Protein AF-A0A376MT84-F1 (afdb_monomer_lite)

Foldseek 3Di:
DAFLVVLVPDDEDDPVRHDDYDNDPDDADDQWDDDADDVCCVPPHDDDDIDGDPVHDNRRDDLVSVVVSVCNHQVPDPVHDDDDDDDDDPDDPVNVVVVVVVVVVVVVVPDDDDDDPPPPVVPPPPPD

Organism: Escherichia coli (NCBI:txid562)

Radius of gyration: 22.91 Å; chains: 1; bounding box: 58×46×51 Å

pLDDT: mean 70.27, std 17.76, range [35.38, 89.94]

Structure (mmCIF, N/CA/C/O backbone):
data_AF-A0A376MT84-F1
#
_entry.id   AF-A0A376MT84-F1
#
loop_
_atom_site.group_PDB
_atom_site.id
_atom_site.type_symbol
_atom_site.label_atom_id
_atom_site.label_alt_id
_atom_site.label_comp_id
_atom_site.label_asym_id
_atom_site.label_entity_id
_atom_site.label_seq_id
_atom_site.pdbx_PDB_ins_code
_atom_site.Cartn_x
_atom_site.Cartn_y
_atom_site.Cartn_z
_atom_site.occupancy
_atom_site.B_iso_or_equiv
_atom_site.auth_seq_id
_atom_site.auth_comp_id
_atom_site.auth_asym_id
_atom_site.auth_atom_id
_atom_site.pdbx_PDB_model_num
ATOM 1 N N . MET A 1 1 ? -6.551 -10.517 8.199 1.00 82.31 1 MET A N 1
ATOM 2 C CA . MET A 1 1 ? -7.171 -9.878 7.007 1.00 82.31 1 MET A CA 1
ATOM 3 C C . MET A 1 1 ? -6.137 -9.688 5.921 1.00 82.31 1 MET A C 1
ATOM 5 O O . MET A 1 1 ? -4.966 -9.574 6.269 1.00 82.31 1 MET A O 1
ATOM 9 N N . SER A 1 2 ? -6.561 -9.655 4.656 1.00 85.75 2 SER A N 1
ATOM 10 C CA . SER A 1 2 ? -5.650 -9.742 3.504 1.00 85.75 2 SER A CA 1
ATOM 11 C C . SER A 1 2 ? -5.870 -8.712 2.397 1.00 85.75 2 SER A C 1
ATOM 13 O O . SER A 1 2 ? -5.122 -8.714 1.425 1.00 85.75 2 SER A O 1
ATOM 15 N N . ASP A 1 3 ? -6.829 -7.798 2.535 1.00 87.31 3 ASP A N 1
ATOM 16 C CA . ASP A 1 3 ? -7.121 -6.789 1.514 1.00 87.31 3 ASP A CA 1
ATOM 17 C C . ASP A 1 3 ? -7.497 -5.424 2.120 1.00 87.31 3 ASP A C 1
ATOM 19 O O . ASP A 1 3 ? -7.793 -5.296 3.314 1.00 87.31 3 ASP A O 1
ATOM 23 N N . ALA A 1 4 ? -7.460 -4.389 1.281 1.00 88.00 4 ALA A N 1
ATOM 24 C CA . ALA A 1 4 ? -7.733 -3.009 1.661 1.00 88.00 4 ALA A CA 1
ATOM 25 C C . ALA A 1 4 ? -9.177 -2.774 2.142 1.00 88.00 4 ALA A C 1
ATOM 27 O O . ALA A 1 4 ? -9.389 -1.962 3.042 1.00 88.00 4 ALA A O 1
ATOM 28 N N . ALA A 1 5 ? -10.167 -3.477 1.584 1.00 89.06 5 ALA A N 1
ATOM 29 C CA . ALA A 1 5 ? -11.564 -3.315 1.983 1.00 89.06 5 ALA A CA 1
ATOM 30 C C . ALA A 1 5 ? -11.791 -3.877 3.393 1.00 89.06 5 ALA A C 1
ATOM 32 O O . ALA A 1 5 ? -12.356 -3.201 4.253 1.00 89.06 5 ALA A O 1
ATOM 33 N N . SER A 1 6 ? -11.249 -5.065 3.654 1.00 87.25 6 SER A N 1
ATOM 34 C CA . SER A 1 6 ? -11.237 -5.711 4.961 1.00 87.25 6 SER A CA 1
ATOM 35 C C . SER A 1 6 ? -10.527 -4.863 6.015 1.00 87.25 6 SER A C 1
ATOM 37 O O . SER A 1 6 ? -10.990 -4.816 7.148 1.00 87.25 6 SER A O 1
ATOM 39 N N . LEU A 1 7 ? -9.438 -4.167 5.660 1.00 88.50 7 LEU A N 1
ATOM 40 C CA . LEU A 1 7 ? -8.759 -3.225 6.560 1.00 88.50 7 LEU A CA 1
ATOM 41 C C . LEU A 1 7 ? -9.637 -2.007 6.886 1.00 88.50 7 LEU A C 1
ATOM 43 O O . LEU A 1 7 ? -9.717 -1.595 8.044 1.00 88.50 7 LEU A O 1
ATOM 47 N N . ASN A 1 8 ? -10.309 -1.439 5.885 1.00 88.00 8 ASN A N 1
ATOM 48 C CA . ASN A 1 8 ? -11.162 -0.267 6.077 1.00 88.00 8 ASN A CA 1
ATOM 49 C C . ASN A 1 8 ? -12.399 -0.573 6.931 1.00 88.00 8 ASN A C 1
ATOM 51 O O . ASN A 1 8 ? -12.822 0.285 7.705 1.00 88.00 8 ASN A O 1
ATOM 55 N N . ALA A 1 9 ? -12.936 -1.791 6.832 1.00 89.94 9 ALA A N 1
ATOM 56 C CA . ALA A 1 9 ? -14.095 -2.242 7.600 1.00 89.94 9 ALA A CA 1
ATOM 57 C C . ALA A 1 9 ? -13.822 -2.408 9.109 1.00 89.94 9 ALA A C 1
ATOM 59 O O . ALA A 1 9 ? -14.757 -2.552 9.896 1.00 89.94 9 ALA A O 1
ATOM 60 N N . VAL A 1 10 ? -12.557 -2.389 9.538 1.00 88.56 10 VAL A N 1
ATOM 61 C CA . VAL A 1 10 ? -12.189 -2.522 10.952 1.00 88.56 10 VAL A CA 1
ATOM 62 C C . VAL A 1 10 ? -12.554 -1.255 11.711 1.00 88.56 10 VAL A C 1
ATOM 64 O O . VAL A 1 10 ? -12.066 -0.170 11.408 1.00 88.56 10 VAL A O 1
ATOM 67 N N . THR A 1 11 ? -13.370 -1.389 12.747 1.00 86.38 11 THR A N 1
ATOM 68 C CA . THR A 1 11 ? -13.803 -0.261 13.585 1.00 86.38 11 THR A CA 1
ATOM 69 C C . THR A 1 11 ? -13.128 -0.240 14.955 1.00 86.38 11 THR A C 1
ATOM 71 O O . THR A 1 11 ? -13.063 0.812 15.597 1.00 86.38 11 THR A O 1
ATOM 74 N N . GLU A 1 12 ? -12.579 -1.371 15.396 1.00 84.31 12 GLU A N 1
ATOM 75 C CA . GLU A 1 12 ? -11.977 -1.546 16.714 1.00 84.31 12 GLU A CA 1
ATOM 76 C C . GLU A 1 12 ? -10.732 -2.436 16.618 1.00 84.31 12 GLU A C 1
ATOM 78 O O . GLU A 1 12 ? -10.768 -3.505 16.009 1.00 84.31 12 GLU A O 1
ATOM 83 N N . ALA A 1 13 ? -9.637 -2.000 17.242 1.00 85.00 13 ALA A N 1
ATOM 84 C CA . ALA A 1 13 ? -8.453 -2.816 17.477 1.00 85.00 13 ALA A CA 1
ATOM 85 C C . ALA A 1 13 ? -7.875 -2.456 18.848 1.00 85.00 13 ALA A C 1
ATOM 87 O O . ALA A 1 13 ? -7.518 -1.305 19.095 1.00 85.00 13 ALA A O 1
ATOM 88 N N . ASN A 1 14 ? -7.809 -3.431 19.750 1.00 83.75 14 ASN A N 1
ATOM 89 C CA . ASN A 1 14 ? -7.321 -3.254 21.118 1.00 83.75 14 ASN A CA 1
ATOM 90 C C . ASN A 1 14 ? -6.652 -4.539 21.625 1.00 83.75 14 ASN A C 1
ATOM 92 O O . ASN A 1 14 ? -6.476 -5.498 20.877 1.00 83.75 14 ASN A O 1
ATOM 96 N N . GLN A 1 15 ? -6.254 -4.557 22.897 1.00 82.19 15 GLN A N 1
ATOM 97 C CA . GLN A 1 15 ? -5.567 -5.702 23.501 1.00 82.19 15 GLN A CA 1
ATOM 98 C C . GLN A 1 15 ? -6.402 -6.994 23.439 1.00 82.19 15 GLN A C 1
ATOM 100 O O . GLN A 1 15 ? -5.844 -8.085 23.367 1.00 82.19 15 GLN A O 1
ATOM 105 N N . GLN A 1 16 ? -7.731 -6.867 23.476 1.00 84.12 16 GLN A N 1
ATOM 106 C CA . GLN A 1 16 ? -8.685 -7.973 23.434 1.00 84.12 16 GLN A CA 1
ATOM 107 C C . GLN A 1 16 ? -8.964 -8.428 21.994 1.00 84.12 16 GLN A C 1
ATOM 109 O O . GLN A 1 16 ? -9.206 -9.609 21.757 1.00 84.12 16 GLN A O 1
ATOM 114 N N . LYS A 1 17 ? -8.902 -7.503 21.031 1.00 84.25 17 LYS A N 1
ATOM 115 C CA . LYS A 1 17 ? -9.056 -7.748 19.593 1.00 84.25 17 LYS A CA 1
ATOM 116 C C . LYS A 1 17 ? -7.832 -7.223 18.836 1.00 84.25 17 LYS A C 1
ATOM 118 O O . LYS A 1 17 ? -7.900 -6.147 18.228 1.00 84.25 17 LYS A O 1
ATOM 123 N N . PRO A 1 18 ? -6.698 -7.945 18.883 1.00 85.56 18 PRO A N 1
ATOM 124 C CA . PRO A 1 18 ? -5.500 -7.537 18.171 1.00 85.56 18 PRO A CA 1
ATOM 125 C C . PRO A 1 18 ? -5.726 -7.614 16.660 1.00 85.56 18 PRO A C 1
ATOM 127 O O . PRO A 1 18 ? -6.299 -8.572 16.138 1.00 85.56 18 PRO A O 1
ATOM 130 N N . LEU A 1 19 ? -5.241 -6.600 15.950 1.00 86.94 19 LEU A N 1
ATOM 131 C CA . LEU A 1 19 ? -5.356 -6.508 14.503 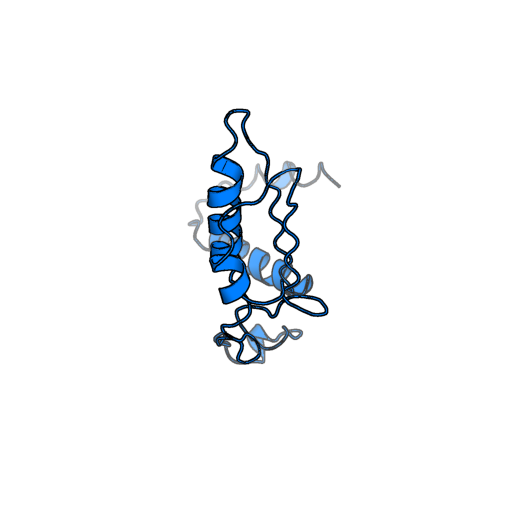1.00 86.94 19 LEU A CA 1
ATOM 132 C C . LEU A 1 19 ? -4.087 -7.025 13.820 1.00 86.94 19 LEU A C 1
ATOM 134 O O . LEU A 1 19 ? -3.007 -6.473 14.027 1.00 86.94 19 LEU A O 1
ATOM 138 N N . LEU A 1 20 ? -4.227 -8.032 12.953 1.00 88.12 20 LEU A N 1
ATOM 139 C CA . LEU A 1 20 ? -3.148 -8.520 12.090 1.00 88.12 20 LEU A CA 1
ATOM 140 C C . LEU A 1 20 ? -3.569 -8.485 10.611 1.00 88.12 20 LEU A C 1
ATOM 142 O O . LEU A 1 20 ? -4.449 -9.234 10.164 1.00 88.12 20 LEU A O 1
ATOM 146 N N . GLY A 1 21 ? -2.928 -7.595 9.851 1.00 87.19 21 GLY A N 1
ATOM 147 C CA . GLY A 1 21 ? -3.077 -7.465 8.400 1.00 87.19 21 GLY A CA 1
ATOM 148 C C . GLY A 1 21 ? -1.904 -8.103 7.657 1.00 87.19 21 GLY A C 1
ATOM 149 O O . GLY A 1 21 ? -0.759 -7.708 7.866 1.00 87.19 21 GLY A O 1
ATOM 1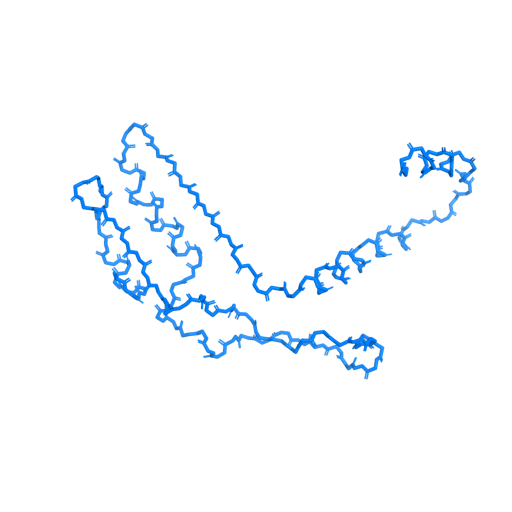50 N N . LEU A 1 22 ? -2.192 -9.069 6.784 1.00 88.25 22 LEU A N 1
ATOM 151 C CA . LEU A 1 22 ? -1.234 -9.757 5.916 1.00 88.25 22 LEU A CA 1
ATOM 152 C C . LEU A 1 22 ? -1.684 -9.573 4.462 1.00 8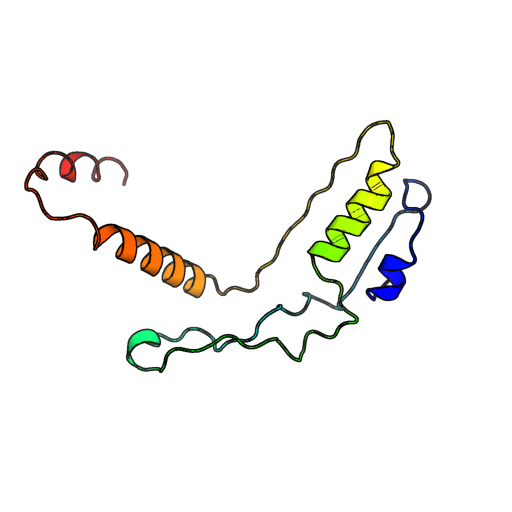8.25 22 LEU A C 1
ATOM 154 O O . LEU A 1 22 ? -2.478 -10.352 3.951 1.00 88.25 22 LEU A O 1
ATOM 158 N N . PHE A 1 23 ? -1.218 -8.503 3.814 1.00 86.69 23 PHE A N 1
ATOM 159 C CA . PHE A 1 23 ? -1.707 -8.065 2.494 1.00 86.69 23 PHE A CA 1
ATOM 160 C C . PHE A 1 23 ? -0.959 -8.666 1.294 1.00 86.69 23 PHE A C 1
ATOM 162 O O . PHE A 1 23 ? -1.222 -8.297 0.154 1.00 86.69 23 PHE A O 1
ATOM 169 N N . ALA A 1 24 ? 0.022 -9.530 1.540 1.00 85.50 24 ALA A N 1
ATOM 170 C CA . ALA A 1 24 ? 0.772 -10.243 0.515 1.00 85.50 24 ALA A CA 1
ATOM 171 C C . ALA A 1 24 ? 1.362 -11.520 1.124 1.00 85.50 24 ALA A C 1
ATOM 173 O O . ALA A 1 24 ? 1.704 -11.529 2.307 1.00 85.50 24 ALA A O 1
ATOM 174 N N . ASP A 1 25 ? 1.556 -12.551 0.301 1.00 84.25 25 ASP A N 1
ATOM 175 C CA . ASP A 1 25 ? 2.217 -13.798 0.721 1.00 84.25 25 ASP A CA 1
ATOM 176 C C . ASP A 1 25 ? 3.693 -13.580 1.103 1.00 84.25 25 ASP A C 1
ATOM 178 O O . ASP A 1 25 ? 4.288 -14.361 1.842 1.00 84.25 25 ASP A O 1
ATOM 182 N N . GLY A 1 26 ? 4.294 -12.492 0.611 1.00 85.56 26 GLY A N 1
ATOM 183 C CA . GLY A 1 26 ? 5.652 -12.073 0.937 1.00 85.56 26 GLY A CA 1
ATOM 184 C C . GLY A 1 26 ? 5.776 -10.553 1.000 1.00 85.56 26 GLY A C 1
ATOM 185 O O . GLY A 1 26 ? 5.035 -9.870 1.706 1.00 85.56 26 GLY A O 1
ATOM 186 N N . ASN A 1 27 ? 6.726 -9.993 0.249 1.00 81.88 27 ASN A N 1
ATOM 187 C CA 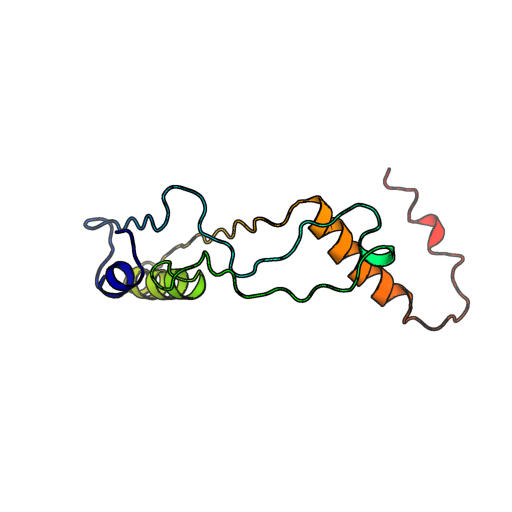. ASN A 1 27 ? 6.866 -8.541 0.161 1.00 81.88 27 ASN A CA 1
ATOM 188 C C . ASN A 1 27 ? 5.724 -7.936 -0.660 1.00 81.88 27 ASN A C 1
ATOM 190 O O . ASN A 1 27 ? 5.424 -8.403 -1.758 1.00 81.88 27 ASN A O 1
ATOM 194 N N . MET A 1 28 ? 5.143 -6.842 -0.166 1.00 82.75 28 MET A N 1
ATOM 195 C CA . MET A 1 28 ? 4.148 -6.094 -0.932 1.00 82.75 28 MET A CA 1
ATOM 196 C C . MET A 1 28 ? 4.743 -5.556 -2.246 1.00 82.75 28 MET A C 1
ATOM 198 O O . MET A 1 28 ? 5.896 -5.105 -2.262 1.00 82.75 28 MET A O 1
ATOM 202 N N . PRO A 1 29 ? 3.955 -5.524 -3.336 1.00 84.38 29 PRO A N 1
ATOM 203 C CA . PRO A 1 29 ? 4.411 -5.014 -4.620 1.00 84.38 29 PRO A CA 1
ATOM 204 C C . PRO A 1 29 ? 4.765 -3.523 -4.538 1.00 84.38 29 PRO A C 1
ATOM 206 O O . PRO A 1 29 ? 4.041 -2.703 -3.954 1.00 84.38 29 PRO A O 1
ATOM 209 N N . VAL A 1 30 ? 5.894 -3.168 -5.159 1.00 86.25 30 VAL A N 1
ATOM 210 C CA . VAL A 1 30 ? 6.375 -1.783 -5.252 1.00 86.25 30 VAL A CA 1
ATOM 211 C C . VAL A 1 30 ? 5.393 -0.912 -6.032 1.00 86.25 30 VAL A C 1
ATOM 213 O O . VAL A 1 30 ? 4.684 -1.399 -6.910 1.00 86.25 30 VAL A O 1
ATOM 216 N N . ARG A 1 31 ? 5.363 0.391 -5.727 1.00 83.44 31 ARG A N 1
ATOM 217 C CA . ARG A 1 31 ? 4.449 1.343 -6.385 1.00 83.44 31 ARG A CA 1
ATOM 218 C C . ARG A 1 31 ? 4.773 1.547 -7.863 1.00 83.44 31 ARG A C 1
ATOM 220 O O . ARG A 1 31 ? 3.857 1.652 -8.671 1.00 83.44 31 ARG A O 1
ATOM 227 N N . TRP A 1 32 ? 6.058 1.615 -8.202 1.00 83.50 32 TRP A N 1
ATOM 228 C CA . TRP A 1 32 ? 6.523 1.903 -9.556 1.00 83.50 32 TRP A CA 1
ATOM 229 C C . TRP A 1 32 ? 7.452 0.810 -10.059 1.00 83.50 32 TRP A C 1
ATOM 231 O O . TRP A 1 32 ? 8.282 0.298 -9.306 1.00 83.50 32 TRP A O 1
ATOM 241 N N . GLN A 1 33 ? 7.311 0.489 -11.340 1.00 80.44 33 GLN A N 1
ATOM 242 C CA . GLN A 1 33 ? 8.175 -0.426 -12.057 1.00 80.44 33 GLN A CA 1
ATOM 243 C C . GLN A 1 33 ? 9.155 0.373 -12.920 1.00 80.44 33 GLN A C 1
ATOM 245 O O . GLN A 1 33 ? 8.815 1.387 -13.532 1.00 80.44 33 GLN A O 1
ATOM 250 N N . GLY A 1 34 ? 10.403 -0.081 -12.942 1.00 77.19 34 GLY A N 1
ATOM 251 C CA . GLY A 1 34 ? 11.454 0.493 -13.766 1.00 77.19 34 GLY A CA 1
ATOM 252 C C . GLY A 1 34 ? 12.566 -0.527 -13.991 1.00 77.19 34 GLY A C 1
ATOM 253 O O . GLY A 1 34 ? 12.739 -1.440 -13.176 1.00 77.19 34 GLY A O 1
ATOM 254 N N . PRO A 1 35 ? 13.315 -0.409 -15.095 1.00 77.50 35 PRO A N 1
ATOM 255 C CA . PRO A 1 35 ? 14.401 -1.319 -15.392 1.00 77.50 35 PRO A CA 1
ATOM 256 C C . PRO A 1 35 ? 15.488 -1.197 -14.328 1.00 77.50 35 PRO A C 1
ATOM 258 O O . PRO A 1 35 ? 15.806 -0.114 -13.829 1.00 77.50 35 PRO A O 1
ATOM 261 N N . LYS A 1 36 ? 16.083 -2.340 -13.990 1.00 77.81 36 LYS A N 1
ATOM 262 C CA . LYS A 1 36 ? 17.219 -2.385 -13.076 1.00 77.81 36 LYS A CA 1
ATOM 263 C C . LYS A 1 36 ? 18.370 -1.564 -13.662 1.00 77.81 36 LYS A C 1
ATOM 265 O O . LYS A 1 36 ? 18.680 -1.674 -14.848 1.00 77.81 36 LYS A O 1
ATOM 270 N N . ALA A 1 37 ? 19.018 -0.771 -12.813 1.00 75.69 37 ALA A N 1
ATOM 271 C CA . ALA A 1 37 ? 20.196 -0.012 -13.209 1.00 75.69 37 ALA A CA 1
ATOM 272 C C . ALA A 1 37 ? 21.290 -0.962 -13.728 1.00 75.69 37 ALA A C 1
ATOM 274 O O . ALA A 1 37 ? 21.622 -1.951 -13.069 1.00 75.69 37 ALA A O 1
ATOM 275 N N . THR A 1 38 ? 21.846 -0.655 -14.900 1.00 77.19 38 THR A N 1
ATOM 276 C CA . THR A 1 38 ? 22.995 -1.363 -15.480 1.00 77.19 38 THR A CA 1
ATOM 277 C C . THR A 1 38 ? 24.246 -0.495 -15.413 1.00 77.19 38 THR A C 1
ATOM 279 O O . THR A 1 38 ? 24.147 0.733 -15.346 1.00 77.19 38 THR A O 1
ATOM 282 N N . TYR A 1 39 ? 25.424 -1.126 -15.428 1.00 72.75 39 TYR A N 1
ATOM 283 C CA . TYR A 1 39 ? 26.694 -0.409 -15.555 1.00 72.75 39 TYR A CA 1
ATOM 284 C C . TYR A 1 39 ? 26.654 0.489 -16.803 1.00 72.75 39 TYR A C 1
ATOM 286 O O . TYR A 1 39 ? 26.112 0.072 -17.823 1.00 72.75 39 TYR A O 1
ATOM 294 N N . HIS A 1 40 ? 27.092 1.745 -16.662 1.00 74.81 40 HIS A N 1
ATOM 295 C CA . HIS A 1 40 ? 26.993 2.809 -17.679 1.00 74.81 40 HIS A CA 1
ATOM 296 C C . HIS A 1 40 ? 25.597 3.063 -18.284 1.00 74.81 40 HIS A C 1
ATOM 298 O O . HIS A 1 40 ? 25.459 3.797 -19.257 1.00 74.81 40 HIS A O 1
ATOM 304 N N . GLY A 1 41 ? 24.518 2.580 -17.657 1.00 72.81 41 GLY A N 1
ATOM 305 C CA . GLY A 1 41 ? 23.160 2.735 -18.187 1.00 72.81 41 GLY A CA 1
ATOM 306 C C . GLY A 1 41 ? 22.668 4.183 -18.313 1.00 72.81 41 GLY A C 1
ATOM 307 O O . GLY A 1 41 ? 21.645 4.410 -18.932 1.00 72.81 41 GLY A O 1
ATOM 308 N N . ASN A 1 42 ? 23.355 5.177 -17.746 1.00 71.00 42 ASN A N 1
ATOM 309 C CA . ASN A 1 42 ? 23.017 6.586 -17.968 1.00 71.00 42 ASN A CA 1
ATOM 310 C C . ASN A 1 42 ? 23.688 7.202 -19.208 1.00 71.00 42 ASN A C 1
ATOM 312 O O . ASN A 1 42 ? 23.375 8.344 -19.529 1.00 71.00 42 ASN A O 1
ATOM 316 N N . ILE A 1 43 ? 24.674 6.515 -19.788 1.00 71.94 43 ILE A N 1
ATOM 317 C CA . ILE A 1 43 ? 25.420 6.924 -20.985 1.00 71.94 43 ILE A CA 1
ATOM 318 C C . ILE A 1 43 ? 24.921 6.088 -22.163 1.00 71.94 43 ILE A C 1
ATOM 320 O O . ILE A 1 43 ? 24.569 6.632 -23.202 1.00 71.94 43 ILE A O 1
ATOM 324 N N . ASP A 1 44 ? 24.808 4.777 -21.946 1.00 72.00 44 ASP A N 1
ATOM 325 C CA . ASP A 1 44 ? 24.538 3.803 -23.005 1.00 72.00 44 ASP A CA 1
ATOM 326 C C . ASP A 1 44 ? 23.043 3.528 -23.213 1.00 72.00 44 ASP A C 1
ATOM 328 O O . ASP A 1 44 ? 22.662 2.849 -24.165 1.00 72.00 44 ASP A O 1
ATOM 332 N N . LYS A 1 45 ? 22.172 3.998 -22.308 1.00 72.56 45 LYS A N 1
ATOM 333 C CA . LYS A 1 45 ? 20.721 3.784 -22.401 1.00 72.56 45 LYS A CA 1
ATOM 334 C C . LYS A 1 45 ? 19.947 5.094 -22.281 1.00 72.56 45 LYS A C 1
ATOM 336 O O . LYS A 1 45 ? 20.388 6.013 -21.586 1.00 72.56 45 LYS A O 1
ATOM 341 N N . PRO A 1 46 ? 18.771 5.174 -22.926 1.00 78.25 46 PRO A N 1
ATOM 342 C CA . PRO A 1 46 ? 17.903 6.333 -22.810 1.00 78.25 46 PRO A CA 1
ATOM 343 C C . PRO A 1 46 ? 17.412 6.525 -21.372 1.00 78.25 46 PRO A C 1
ATOM 345 O O . PRO A 1 46 ? 17.328 5.581 -20.580 1.00 78.25 46 PRO A O 1
ATOM 348 N N . ALA A 1 47 ? 17.057 7.768 -21.045 1.00 75.44 47 ALA A N 1
ATOM 349 C CA . ALA A 1 47 ? 16.386 8.082 -19.793 1.00 75.44 47 ALA A CA 1
ATOM 350 C C . ALA A 1 47 ? 15.080 7.286 -19.693 1.00 75.44 47 ALA A C 1
ATOM 352 O O . ALA A 1 47 ? 14.312 7.214 -20.651 1.00 75.44 47 ALA A O 1
ATOM 353 N N . VAL A 1 48 ? 14.835 6.698 -18.524 1.00 77.38 48 VAL A N 1
ATOM 354 C CA . VAL A 1 48 ? 13.647 5.879 -18.300 1.00 77.38 48 VAL A CA 1
ATOM 355 C C . VAL A 1 48 ? 12.687 6.602 -17.375 1.00 77.38 48 VAL A C 1
ATOM 357 O O . VAL A 1 48 ? 13.075 7.066 -16.301 1.00 77.38 48 VAL A O 1
ATOM 360 N N . THR A 1 49 ? 11.428 6.654 -17.791 1.00 79.69 49 THR A N 1
ATOM 361 C CA . THR A 1 49 ? 10.312 7.118 -16.971 1.00 79.69 49 THR A CA 1
ATOM 362 C C . THR A 1 49 ? 9.723 5.924 -16.232 1.00 79.69 49 THR A C 1
ATOM 364 O O . THR A 1 49 ? 9.348 4.930 -16.851 1.00 79.69 49 THR A O 1
ATOM 367 N N . CYS A 1 50 ? 9.659 6.006 -14.904 1.00 82.00 50 CYS A N 1
ATOM 368 C CA . CYS A 1 50 ? 9.027 4.974 -14.089 1.00 82.00 50 CYS A CA 1
ATOM 369 C C . CYS A 1 50 ? 7.524 4.921 -14.385 1.00 82.00 50 CYS A C 1
ATOM 371 O O . CYS A 1 50 ? 6.865 5.961 -14.408 1.00 82.00 50 CYS A O 1
ATOM 373 N N . THR A 1 51 ? 6.978 3.720 -14.557 1.00 83.81 51 THR A N 1
ATOM 374 C CA . THR A 1 51 ? 5.540 3.508 -14.756 1.00 83.81 51 THR A CA 1
ATOM 375 C C . THR A 1 51 ? 4.896 2.945 -13.488 1.00 83.81 51 THR A C 1
ATOM 377 O O . THR A 1 51 ? 5.579 2.318 -12.668 1.00 83.81 51 THR A O 1
ATOM 380 N N . PRO A 1 52 ? 3.584 3.159 -13.277 1.00 84.94 52 PRO A N 1
ATOM 381 C CA . PRO A 1 52 ? 2.835 2.427 -12.261 1.00 84.94 52 PRO A CA 1
ATOM 382 C C . PRO A 1 52 ? 3.034 0.920 -12.430 1.00 84.94 52 PRO A C 1
ATOM 384 O O . PRO A 1 52 ? 3.025 0.415 -13.550 1.00 84.94 52 PRO A O 1
ATOM 387 N N . ASN A 1 53 ? 3.252 0.209 -11.324 1.00 84.75 53 ASN A N 1
ATOM 388 C CA . ASN A 1 53 ? 3.450 -1.234 -11.362 1.00 84.75 53 ASN A CA 1
ATOM 389 C C . ASN A 1 53 ? 2.099 -1.952 -11.557 1.00 84.75 53 ASN A C 1
ATOM 391 O O . ASN A 1 53 ? 1.300 -1.936 -10.620 1.00 84.75 53 ASN A O 1
ATOM 395 N N . PRO A 1 54 ? 1.847 -2.634 -12.691 1.00 83.94 54 PRO A N 1
ATOM 396 C CA . PRO A 1 54 ? 0.585 -3.341 -12.923 1.00 83.94 54 PRO A CA 1
ATOM 397 C C . PRO A 1 54 ? 0.392 -4.540 -11.984 1.00 83.94 54 PRO A C 1
ATOM 399 O O . PRO A 1 54 ? -0.728 -4.990 -11.781 1.00 83.94 54 PRO A O 1
ATOM 402 N N . GLN A 1 55 ? 1.469 -5.050 -11.373 1.00 81.62 55 GLN A N 1
ATOM 403 C CA . GLN A 1 55 ? 1.391 -6.124 -10.376 1.00 81.62 55 GLN A CA 1
ATOM 404 C C . GLN A 1 55 ? 0.872 -5.635 -9.016 1.00 81.62 55 GLN A C 1
ATOM 406 O O . GLN A 1 55 ? 0.591 -6.445 -8.134 1.00 81.62 55 GLN A O 1
ATOM 411 N N . ARG A 1 56 ? 0.778 -4.316 -8.810 1.00 83.88 56 ARG A N 1
ATOM 412 C CA . ARG A 1 56 ? 0.151 -3.738 -7.626 1.00 83.88 56 ARG A CA 1
ATOM 413 C C . ARG A 1 56 ? -1.328 -3.504 -7.928 1.00 83.88 56 ARG A C 1
ATOM 415 O O . ARG A 1 56 ? -1.673 -2.517 -8.564 1.00 83.88 56 ARG A O 1
ATOM 422 N N . ASN A 1 57 ? -2.175 -4.410 -7.453 1.00 81.88 57 ASN A N 1
ATOM 423 C CA . ASN A 1 57 ? -3.625 -4.258 -7.521 1.00 81.88 57 ASN A CA 1
ATOM 424 C C . ASN A 1 57 ? -4.148 -3.299 -6.431 1.00 81.88 57 ASN A C 1
ATOM 426 O O . ASN A 1 57 ? -3.469 -3.025 -5.436 1.00 81.88 57 ASN A O 1
ATOM 430 N N . ASP A 1 58 ? -5.380 -2.821 -6.609 1.00 82.88 58 ASP A N 1
ATOM 431 C CA . ASP A 1 58 ? -6.052 -1.933 -5.648 1.00 82.88 58 ASP A CA 1
ATOM 432 C C . ASP A 1 58 ? -6.442 -2.647 -4.344 1.00 82.88 58 ASP A C 1
ATOM 434 O O . ASP A 1 58 ? -6.712 -2.009 -3.327 1.00 82.88 58 ASP A O 1
ATOM 438 N N . SER A 1 59 ? -6.421 -3.982 -4.345 1.00 83.38 59 SER A N 1
ATOM 439 C CA . SER A 1 59 ? -6.651 -4.802 -3.155 1.00 83.38 59 SER A CA 1
ATOM 440 C C . SER A 1 59 ? -5.520 -4.683 -2.131 1.00 83.38 59 SER A C 1
ATOM 442 O O . SER A 1 59 ? -5.764 -4.899 -0.945 1.00 83.38 59 SER A O 1
ATOM 444 N N . VAL A 1 60 ? -4.298 -4.322 -2.547 1.00 85.25 60 VAL A N 1
ATOM 445 C CA . VAL A 1 60 ? -3.176 -4.090 -1.627 1.00 85.25 60 VAL A CA 1
ATOM 446 C C . VAL A 1 60 ? -3.210 -2.638 -1.131 1.00 85.25 60 VAL A C 1
ATOM 448 O O . VAL A 1 60 ? -2.936 -1.713 -1.910 1.00 85.25 60 VAL A O 1
ATOM 451 N N . PRO A 1 61 ? -3.446 -2.396 0.173 1.00 86.75 61 PRO A N 1
ATOM 452 C CA . PRO A 1 61 ? -3.508 -1.046 0.707 1.00 86.75 61 PRO A CA 1
ATOM 453 C C . PRO A 1 61 ? -2.170 -0.321 0.551 1.00 86.75 61 PRO A C 1
ATOM 455 O O . PRO A 1 61 ? -1.075 -0.899 0.518 1.00 86.75 61 PRO A O 1
ATOM 458 N N . THR A 1 62 ? -2.246 0.993 0.398 1.00 86.88 62 THR A N 1
ATOM 459 C CA . THR A 1 62 ? -1.068 1.859 0.403 1.00 86.88 62 THR A CA 1
ATOM 460 C C . THR A 1 62 ? -0.545 2.035 1.821 1.00 86.88 62 THR A C 1
ATOM 462 O O . THR A 1 62 ? -1.267 1.882 2.804 1.00 86.88 62 THR A O 1
ATOM 465 N N . LEU A 1 63 ? 0.732 2.403 1.938 1.00 85.12 63 LEU A N 1
ATOM 466 C CA . LEU A 1 63 ? 1.315 2.713 3.240 1.00 85.12 63 LEU A CA 1
ATOM 467 C C . LEU A 1 63 ? 0.569 3.855 3.946 1.00 85.12 63 LEU A C 1
ATOM 469 O O . LEU A 1 63 ? 0.419 3.803 5.162 1.00 85.12 63 LEU A O 1
ATOM 473 N N . ALA A 1 64 ? 0.081 4.843 3.188 1.00 85.75 64 ALA A N 1
ATOM 474 C CA . ALA A 1 64 ? -0.735 5.930 3.720 1.00 85.75 64 ALA A CA 1
ATOM 475 C C . ALA A 1 64 ? -2.025 5.381 4.344 1.00 85.75 64 ALA A C 1
ATOM 477 O O . ALA A 1 64 ? -2.211 5.532 5.541 1.00 85.75 64 ALA A O 1
ATOM 478 N N . GLN A 1 65 ? -2.807 4.597 3.593 1.00 87.25 65 GLN A N 1
ATOM 479 C CA . GLN A 1 65 ? -4.045 3.981 4.096 1.00 87.25 65 GLN A CA 1
ATOM 480 C C . GLN A 1 65 ? -3.821 3.112 5.344 1.00 87.25 65 GLN A C 1
ATOM 482 O O . GLN A 1 65 ? -4.600 3.179 6.290 1.00 87.25 65 GLN A O 1
ATOM 487 N N . MET A 1 66 ? -2.743 2.320 5.382 1.00 86.06 66 MET A N 1
ATOM 488 C CA . MET A 1 66 ? -2.405 1.532 6.575 1.00 86.06 66 MET A CA 1
ATOM 489 C C . MET A 1 66 ? -2.043 2.411 7.774 1.00 86.06 66 MET A C 1
ATOM 491 O O . MET A 1 66 ? -2.386 2.076 8.904 1.00 86.06 66 MET A O 1
ATOM 495 N N . THR A 1 67 ? -1.348 3.522 7.533 1.00 87.12 67 THR A N 1
ATOM 496 C CA . THR A 1 67 ? -0.959 4.464 8.587 1.00 87.12 67 THR A CA 1
ATOM 497 C C . THR A 1 67 ? -2.174 5.203 9.125 1.00 87.12 67 THR A C 1
ATOM 499 O O . THR A 1 67 ? -2.360 5.248 10.336 1.00 87.12 67 THR A O 1
ATOM 502 N N . ASP A 1 68 ? -3.028 5.709 8.240 1.00 89.00 68 ASP A N 1
ATOM 503 C CA . ASP A 1 68 ? -4.246 6.428 8.602 1.00 89.00 68 ASP A CA 1
ATOM 504 C C . ASP A 1 68 ? -5.172 5.532 9.425 1.00 89.00 68 ASP A C 1
ATOM 506 O O . ASP A 1 68 ? -5.623 5.927 10.500 1.00 89.00 68 ASP A O 1
ATOM 510 N N . LYS A 1 69 ? -5.364 4.276 8.995 1.00 87.75 69 LYS A N 1
ATOM 511 C CA . LYS A 1 69 ? -6.180 3.316 9.743 1.00 87.75 69 LYS A CA 1
ATOM 512 C C . LYS A 1 69 ? -5.564 2.944 11.091 1.00 87.75 69 LYS A C 1
ATOM 514 O O . LYS A 1 69 ? -6.278 2.820 12.083 1.00 87.75 69 LYS A O 1
ATOM 519 N N . ALA A 1 70 ? -4.242 2.786 11.157 1.00 85.81 70 ALA A N 1
ATOM 520 C CA . ALA A 1 70 ? -3.559 2.535 12.421 1.00 85.81 70 ALA A CA 1
ATOM 521 C C . ALA A 1 70 ? -3.721 3.715 13.390 1.00 85.81 70 ALA A C 1
ATOM 523 O O . ALA A 1 70 ? -3.984 3.491 14.567 1.00 85.81 70 ALA A O 1
ATOM 524 N N . ILE A 1 71 ? -3.610 4.955 12.906 1.00 86.50 71 ILE A N 1
ATOM 525 C CA . ILE A 1 71 ? -3.828 6.154 13.722 1.00 86.50 71 ILE A CA 1
ATOM 526 C C . ILE A 1 71 ? -5.279 6.204 14.204 1.00 86.50 71 ILE A C 1
ATOM 528 O O . ILE A 1 71 ? -5.482 6.351 15.401 1.00 86.50 71 ILE A O 1
ATOM 532 N N . GLU A 1 72 ? -6.265 6.007 13.323 1.00 87.69 72 GLU A N 1
ATOM 533 C CA . GLU A 1 72 ? -7.697 6.016 13.668 1.00 87.69 72 GLU A CA 1
ATOM 534 C C . GLU A 1 72 ? -8.042 5.017 14.784 1.00 87.69 72 GLU A C 1
ATOM 536 O O . GLU A 1 72 ? -8.838 5.307 15.678 1.00 87.69 72 GLU A O 1
ATOM 541 N N . LEU A 1 73 ? -7.455 3.819 14.737 1.00 86.19 73 LEU A N 1
ATOM 542 C CA . LEU A 1 73 ? -7.723 2.772 15.720 1.00 86.19 73 LEU A CA 1
ATOM 543 C C . LEU A 1 73 ? -6.964 3.004 17.031 1.00 86.19 73 LEU A C 1
ATOM 545 O O . LEU A 1 73 ? -7.518 2.789 18.107 1.00 86.19 73 LEU A O 1
ATOM 549 N N . LEU A 1 74 ? -5.711 3.459 16.952 1.00 83.56 74 LEU A N 1
ATOM 550 C CA . LEU A 1 74 ? -4.849 3.636 18.120 1.00 83.56 74 LEU A CA 1
ATOM 551 C C . LEU A 1 74 ? -5.108 4.952 18.869 1.00 83.56 74 LEU A C 1
ATOM 553 O O . LEU A 1 74 ? -4.905 5.002 20.082 1.00 83.56 74 LEU A O 1
ATOM 557 N N . SER A 1 75 ? -5.601 5.995 18.194 1.00 84.31 75 SER A N 1
ATOM 558 C CA . SER A 1 75 ? -5.930 7.286 18.815 1.00 84.31 75 SER A CA 1
ATOM 559 C C . SER A 1 75 ? -7.117 7.214 19.773 1.00 84.31 75 SER A C 1
ATOM 561 O O . SER A 1 75 ? -7.331 8.143 20.543 1.00 84.31 75 SER A O 1
ATOM 563 N N . LYS A 1 76 ? -7.884 6.117 19.752 1.00 82.81 76 LYS A N 1
ATOM 564 C CA . LYS A 1 76 ? -8.985 5.863 20.694 1.00 82.81 76 LYS A CA 1
ATOM 565 C C . LYS A 1 76 ? -8.495 5.534 22.107 1.00 82.81 76 LYS A C 1
ATOM 567 O O . LYS A 1 76 ? -9.298 5.494 23.032 1.00 82.81 76 LYS A O 1
ATOM 572 N N . ASN A 1 77 ? -7.199 5.269 22.287 1.00 78.81 77 ASN A N 1
ATOM 573 C CA . ASN A 1 77 ? -6.628 4.987 23.597 1.00 78.81 77 ASN A CA 1
ATOM 574 C C . ASN A 1 77 ? -6.195 6.282 24.302 1.00 78.81 77 ASN A C 1
ATOM 576 O O . ASN A 1 77 ? -5.220 6.921 23.907 1.00 78.81 77 ASN A O 1
ATOM 580 N N . GLU A 1 78 ? -6.877 6.622 25.395 1.00 73.88 78 GLU A N 1
ATOM 581 C CA . GLU A 1 78 ? -6.604 7.826 26.191 1.00 73.88 78 GLU A CA 1
ATOM 582 C C . GLU A 1 78 ? -5.216 7.836 26.854 1.00 73.88 78 GLU A C 1
ATOM 584 O O . GLU A 1 78 ? -4.688 8.898 27.171 1.00 73.88 78 GLU A O 1
ATOM 589 N N . LYS A 1 79 ? -4.578 6.669 27.031 1.00 78.38 79 LYS A N 1
ATOM 590 C CA . LYS A 1 79 ? -3.232 6.556 27.627 1.00 78.38 79 LYS A CA 1
ATOM 591 C C . LYS A 1 79 ? -2.097 6.800 26.624 1.00 78.38 79 LYS A C 1
ATOM 593 O O . LYS A 1 79 ? -0.926 6.661 26.976 1.00 78.38 79 LYS A O 1
ATOM 598 N N . GLY A 1 80 ? -2.439 7.166 25.389 1.00 67.75 80 GLY A N 1
ATOM 599 C CA . GLY A 1 80 ? -1.498 7.341 24.293 1.00 67.75 80 GLY A CA 1
ATOM 600 C C . GLY A 1 80 ? -1.160 6.025 23.594 1.00 67.75 80 GLY A C 1
ATOM 601 O O . GLY A 1 80 ? -1.413 4.926 24.091 1.00 67.75 80 GLY A O 1
ATOM 602 N N . PHE A 1 81 ? -0.582 6.140 22.400 1.00 75.62 81 PHE A N 1
ATOM 603 C CA . PHE A 1 81 ? -0.202 4.996 21.582 1.00 75.62 81 PHE A CA 1
ATOM 604 C C . PHE A 1 81 ? 1.194 5.177 20.993 1.00 75.62 81 PHE A C 1
ATOM 606 O O . PHE A 1 81 ? 1.675 6.292 20.796 1.00 75.62 81 PHE A O 1
ATOM 613 N N . SER A 1 82 ? 1.844 4.059 20.677 1.00 71.12 82 SER A N 1
ATOM 614 C CA . SER A 1 82 ? 3.086 4.054 19.909 1.00 71.12 82 SER A CA 1
ATOM 615 C C . SER A 1 82 ? 2.903 3.188 18.669 1.00 71.12 82 SER A C 1
ATOM 617 O O . SER A 1 82 ? 2.402 2.068 18.746 1.00 71.12 82 SER A O 1
ATOM 619 N N . CYS A 1 83 ? 3.284 3.718 17.508 1.00 64.31 83 CYS A N 1
ATOM 620 C CA . CYS A 1 83 ? 3.216 3.007 16.237 1.00 64.31 83 CYS A CA 1
ATOM 621 C C . CYS A 1 83 ? 4.591 3.057 15.563 1.00 64.31 83 CYS A C 1
ATOM 623 O O . CYS A 1 83 ? 5.207 4.119 15.471 1.00 64.31 83 CYS A O 1
ATOM 625 N N . LYS A 1 84 ? 5.096 1.904 15.107 1.00 67.88 84 LYS A N 1
ATOM 626 C CA . LYS A 1 84 ? 6.357 1.802 14.358 1.00 67.88 84 LYS A CA 1
ATOM 627 C C . LYS A 1 84 ? 6.045 1.444 12.913 1.00 67.88 84 LYS A C 1
ATOM 629 O O . LYS A 1 84 ? 5.666 0.315 12.621 1.00 67.88 84 LYS A O 1
ATOM 634 N N . LEU A 1 85 ? 6.269 2.391 12.012 1.00 68.44 85 LEU A N 1
ATOM 635 C CA . LEU A 1 85 ? 6.121 2.192 10.574 1.00 68.44 85 LEU A CA 1
ATOM 636 C C . LEU A 1 85 ? 7.491 1.867 9.975 1.00 68.44 85 LEU A C 1
ATOM 638 O O . LEU A 1 85 ? 8.472 2.566 10.225 1.00 68.44 85 LEU A O 1
ATOM 642 N N . LYS A 1 86 ? 7.571 0.796 9.182 1.00 69.44 86 LYS A N 1
ATOM 643 C CA . LYS A 1 86 ? 8.780 0.429 8.436 1.00 69.44 86 LYS A CA 1
ATOM 644 C C . LYS A 1 86 ? 8.466 0.408 6.952 1.00 69.44 86 LYS A C 1
ATOM 646 O O . LYS A 1 86 ? 7.567 -0.299 6.510 1.00 69.44 86 LYS A O 1
ATOM 651 N N . VAL A 1 87 ? 9.252 1.151 6.181 1.00 67.00 87 VAL A N 1
ATOM 652 C CA . VAL A 1 87 ? 9.180 1.134 4.722 1.00 67.00 87 VAL A CA 1
ATOM 653 C C . VAL A 1 87 ? 10.318 0.275 4.202 1.00 67.00 87 VAL A C 1
ATOM 655 O O . VAL A 1 87 ? 11.481 0.662 4.299 1.00 67.00 87 VAL A O 1
ATOM 658 N N . HIS A 1 88 ? 9.994 -0.887 3.640 1.00 65.81 88 HIS A N 1
ATOM 659 C CA . HIS A 1 88 ? 10.971 -1.675 2.900 1.00 65.81 88 HIS A CA 1
ATOM 660 C C . HIS A 1 88 ? 10.896 -1.286 1.424 1.00 65.81 88 HIS A C 1
ATOM 662 O O . HIS A 1 88 ? 10.063 -1.783 0.670 1.00 65.81 88 HIS A O 1
ATOM 668 N N . GLN A 1 89 ? 11.732 -0.334 1.013 1.00 53.81 89 GLN A N 1
ATOM 669 C CA . GLN A 1 89 ? 11.875 -0.018 -0.403 1.00 53.81 89 GLN A CA 1
ATOM 670 C C . GLN A 1 89 ? 12.816 -1.039 -1.038 1.00 53.81 89 GLN A C 1
ATOM 672 O O . GLN A 1 89 ? 14.000 -1.077 -0.707 1.00 53.81 89 GLN A O 1
ATOM 677 N N . SER A 1 90 ? 12.301 -1.831 -1.982 1.00 50.44 90 SER A N 1
ATOM 678 C CA . SER A 1 90 ? 13.112 -2.685 -2.859 1.00 50.44 90 SER A CA 1
ATOM 679 C C . SER A 1 90 ? 13.847 -1.826 -3.899 1.00 50.44 90 SER A C 1
ATOM 681 O O . SER A 1 90 ? 13.668 -1.951 -5.107 1.00 50.44 90 SER A O 1
ATOM 683 N N . ILE A 1 91 ? 14.646 -0.869 -3.430 1.00 51.19 91 ILE A N 1
ATOM 684 C CA . ILE A 1 91 ? 15.613 -0.158 -4.257 1.00 51.19 91 ILE A CA 1
ATOM 685 C C . ILE A 1 91 ? 16.924 -0.907 -4.078 1.00 51.19 91 ILE A C 1
ATOM 687 O O . ILE A 1 91 ? 17.491 -0.949 -2.987 1.00 51.19 91 ILE A O 1
ATOM 691 N N . ASN A 1 92 ? 17.408 -1.517 -5.159 1.00 47.31 92 ASN A N 1
ATOM 692 C CA . ASN A 1 92 ? 18.697 -2.195 -5.163 1.00 47.31 92 ASN A CA 1
ATOM 693 C C . ASN A 1 92 ? 19.773 -1.229 -4.625 1.00 47.31 92 ASN A C 1
ATOM 695 O O . ASN A 1 92 ? 19.846 -0.085 -5.072 1.00 47.31 92 ASN A O 1
ATOM 699 N N . ARG A 1 93 ? 20.589 -1.653 -3.650 1.00 48.84 93 ARG A N 1
ATOM 700 C CA . ARG A 1 93 ? 21.514 -0.786 -2.879 1.00 48.84 93 ARG A CA 1
ATOM 701 C C . ARG A 1 93 ? 22.474 0.030 -3.769 1.00 48.84 93 ARG A C 1
ATOM 703 O O . ARG A 1 93 ? 22.945 1.095 -3.376 1.00 48.84 93 ARG A O 1
ATOM 710 N N . ILE A 1 94 ? 22.718 -0.454 -4.988 1.00 51.34 94 ILE A N 1
ATOM 711 C CA . ILE A 1 94 ? 23.491 0.207 -6.049 1.00 51.34 94 ILE A CA 1
ATOM 712 C C . ILE A 1 94 ? 22.770 1.461 -6.584 1.00 51.34 94 ILE A C 1
ATOM 714 O O . ILE A 1 94 ? 23.396 2.503 -6.765 1.00 51.34 94 ILE A O 1
ATOM 718 N N . THR A 1 95 ? 21.449 1.406 -6.769 1.00 48.09 95 THR A N 1
ATOM 719 C CA . THR A 1 95 ? 20.628 2.510 -7.291 1.00 48.09 95 THR A CA 1
ATOM 720 C C . THR A 1 95 ? 20.580 3.697 -6.323 1.00 48.09 95 THR A C 1
ATOM 722 O O . THR A 1 95 ? 20.625 4.846 -6.761 1.00 48.09 95 THR A O 1
ATOM 725 N N . LEU A 1 96 ? 20.582 3.444 -5.006 1.00 43.19 96 LEU A N 1
ATOM 726 C CA . LEU A 1 96 ? 20.617 4.504 -3.990 1.00 43.19 96 LEU A CA 1
ATOM 727 C C . LEU A 1 96 ? 21.931 5.302 -4.046 1.00 43.19 96 LEU A C 1
ATOM 729 O O . LEU A 1 96 ? 21.910 6.530 -3.992 1.00 43.19 96 LEU A O 1
ATOM 733 N N . ARG A 1 97 ? 23.074 4.623 -4.235 1.00 48.66 97 ARG A N 1
ATOM 734 C CA . ARG A 1 97 ? 24.381 5.286 -4.395 1.00 48.66 97 ARG A CA 1
ATOM 735 C C . ARG A 1 97 ? 24.433 6.175 -5.642 1.00 48.66 97 ARG A C 1
ATOM 737 O O . ARG A 1 97 ? 24.987 7.269 -5.577 1.00 48.66 97 ARG A O 1
ATOM 744 N N . ILE A 1 98 ? 23.821 5.746 -6.748 1.00 54.50 98 ILE A N 1
ATOM 745 C CA . ILE A 1 98 ? 23.762 6.531 -7.993 1.00 54.50 98 ILE A CA 1
ATOM 746 C C . ILE A 1 98 ? 22.904 7.794 -7.807 1.00 54.50 98 ILE A C 1
ATOM 748 O O . ILE A 1 98 ? 23.320 8.880 -8.211 1.00 54.50 98 ILE A O 1
ATOM 752 N N . LEU A 1 99 ? 21.738 7.681 -7.161 1.00 46.41 99 LEU A N 1
ATOM 753 C CA . LEU A 1 99 ? 20.835 8.812 -6.903 1.00 46.41 99 LEU A CA 1
ATOM 754 C C . LEU A 1 99 ? 21.452 9.853 -5.960 1.00 46.41 99 LEU A C 1
ATOM 756 O O . LEU A 1 99 ? 21.441 11.045 -6.277 1.00 46.41 99 LEU A O 1
ATOM 760 N N . VAL A 1 100 ? 22.067 9.411 -4.856 1.00 54.03 100 VAL A N 1
ATOM 761 C CA . VAL A 1 100 ? 22.781 10.304 -3.925 1.00 54.03 100 VAL A CA 1
ATOM 762 C C . VAL A 1 100 ? 23.971 10.974 -4.623 1.00 54.03 100 VAL A C 1
ATOM 764 O O . VAL A 1 100 ? 24.167 12.181 -4.487 1.00 54.03 100 VAL A O 1
ATOM 767 N N . GLY A 1 101 ? 24.716 10.235 -5.454 1.00 51.22 101 GLY A N 1
ATOM 768 C CA . GLY A 1 101 ? 25.822 10.787 -6.240 1.00 51.22 101 GLY A CA 1
ATOM 769 C C . GLY A 1 101 ? 25.388 11.853 -7.256 1.00 51.22 10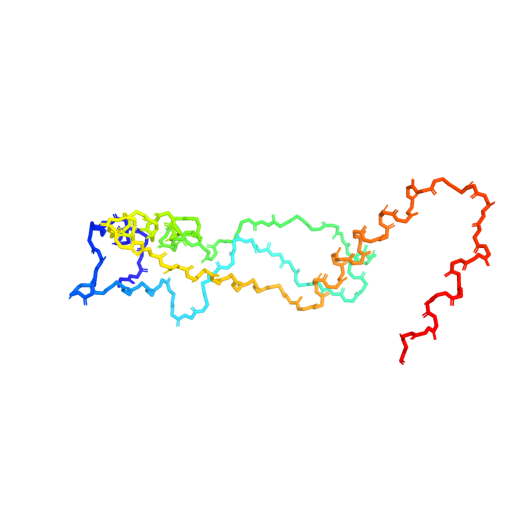1 GLY A C 1
ATOM 770 O O . GLY A 1 101 ? 26.096 12.843 -7.446 1.00 51.22 101 GLY A O 1
ATOM 771 N N . LYS A 1 102 ? 24.216 11.695 -7.889 1.00 54.34 102 LYS A N 1
ATOM 772 C CA . LYS A 1 102 ? 23.687 12.653 -8.879 1.00 54.34 102 LYS A CA 1
ATOM 773 C C . LYS A 1 102 ? 23.189 13.946 -8.220 1.00 54.34 102 LYS A C 1
ATOM 775 O O . LYS A 1 102 ? 23.426 15.024 -8.760 1.00 54.34 102 LYS A O 1
ATOM 780 N N . LEU A 1 103 ? 22.583 13.852 -7.033 1.00 48.47 103 LEU A N 1
ATOM 781 C CA . LEU A 1 103 ? 22.192 15.010 -6.217 1.00 48.47 103 LEU A CA 1
ATOM 782 C C . LEU A 1 103 ? 23.411 15.773 -5.673 1.00 48.47 103 LEU A C 1
ATOM 784 O O . LEU A 1 103 ? 23.466 16.996 -5.793 1.00 48.47 103 LEU A O 1
ATOM 788 N N . ALA A 1 104 ? 24.432 15.064 -5.178 1.00 50.19 104 ALA A N 1
ATOM 789 C CA . ALA A 1 104 ? 25.672 15.686 -4.707 1.00 50.19 104 ALA A CA 1
ATOM 790 C C . ALA A 1 104 ? 26.425 16.412 -5.838 1.00 50.19 104 ALA A C 1
ATOM 792 O O . ALA A 1 104 ? 26.896 17.534 -5.657 1.00 50.19 104 ALA A O 1
ATOM 793 N N . ARG A 1 105 ? 26.481 15.822 -7.042 1.00 47.59 105 ARG A N 1
ATOM 794 C CA . ARG A 1 105 ? 27.162 16.429 -8.198 1.00 47.59 105 ARG A CA 1
ATOM 795 C C . ARG A 1 105 ? 26.436 17.675 -8.722 1.00 47.59 105 ARG A C 1
ATOM 797 O O . ARG A 1 105 ? 27.089 18.622 -9.153 1.00 47.59 105 ARG A O 1
ATOM 804 N N . ARG A 1 106 ? 25.103 17.722 -8.615 1.00 41.53 106 ARG A N 1
ATOM 805 C CA . ARG A 1 106 ? 24.302 18.902 -8.983 1.00 41.53 106 ARG A CA 1
ATOM 806 C C . ARG A 1 106 ? 24.549 20.089 -8.047 1.00 41.53 106 ARG A C 1
ATOM 808 O O . ARG A 1 106 ? 24.598 21.214 -8.522 1.00 41.53 106 ARG A O 1
ATOM 815 N N . SER A 1 107 ? 24.786 19.840 -6.757 1.00 38.34 107 SER A N 1
ATOM 816 C CA . SER A 1 107 ? 25.097 20.899 -5.783 1.00 38.34 107 SER A CA 1
ATOM 817 C C . SER A 1 107 ? 26.522 21.460 -5.903 1.00 38.34 107 SER A C 1
ATOM 819 O O . SER A 1 107 ? 26.775 22.562 -5.420 1.00 38.34 107 SER A O 1
ATOM 821 N N . ILE A 1 108 ? 27.456 20.721 -6.512 1.00 49.00 108 ILE A N 1
ATOM 822 C CA . ILE A 1 108 ? 28.839 21.184 -6.729 1.00 49.00 108 ILE A CA 1
ATOM 823 C C . ILE A 1 108 ? 28.926 22.074 -7.979 1.00 49.00 108 ILE A C 1
ATOM 825 O O . ILE A 1 108 ? 29.685 23.037 -7.989 1.00 49.00 108 ILE A O 1
ATOM 829 N N . SER A 1 109 ? 28.114 21.807 -9.007 1.00 44.09 109 SER A N 1
ATOM 830 C CA . SER A 1 109 ? 28.139 22.558 -10.272 1.00 44.09 109 SER A CA 1
ATOM 831 C C . SER A 1 109 ? 27.522 23.962 -10.195 1.00 44.09 109 SER A C 1
ATOM 833 O O . SER A 1 109 ? 27.707 24.741 -11.124 1.00 44.09 109 SER A O 1
ATOM 835 N N . THR A 1 110 ? 26.777 24.295 -9.136 1.00 41.16 110 THR A N 1
ATOM 836 C CA . THR A 1 110 ? 26.078 25.588 -9.010 1.00 41.16 110 THR A CA 1
ATOM 837 C C . THR A 1 110 ? 26.796 26.607 -8.126 1.00 41.16 110 THR A C 1
ATOM 839 O O . THR A 1 110 ? 26.271 27.702 -7.934 1.00 41.16 110 THR A O 1
ATOM 842 N N . LYS A 1 111 ? 27.985 26.302 -7.582 1.00 37.38 111 LYS A N 1
ATOM 843 C CA . LYS A 1 111 ? 28.782 27.312 -6.870 1.00 37.38 111 LYS A CA 1
ATOM 844 C C . LYS A 1 111 ? 29.698 28.044 -7.859 1.00 37.38 111 LYS A C 1
ATOM 846 O O . LYS A 1 111 ? 30.612 27.408 -8.385 1.00 37.38 111 LYS A O 1
ATOM 851 N N . PRO A 1 112 ? 29.492 29.350 -8.116 1.00 39.00 112 PRO A N 1
ATOM 852 C CA . PRO A 1 112 ? 30.405 30.127 -8.942 1.00 39.00 112 PRO A CA 1
ATOM 853 C C . PRO A 1 112 ? 31.802 30.128 -8.308 1.00 39.00 112 PRO A C 1
ATOM 855 O O . PRO A 1 112 ? 31.966 30.337 -7.103 1.00 39.00 112 PRO A O 1
ATOM 858 N N . TYR A 1 113 ? 32.803 29.839 -9.137 1.00 41.88 113 TYR A N 1
ATOM 859 C CA . TYR A 1 113 ? 34.222 29.893 -8.806 1.00 41.88 113 TYR A CA 1
ATOM 860 C C . TYR A 1 113 ? 34.600 31.324 -8.402 1.00 41.88 113 TYR A C 1
ATOM 862 O O . TYR A 1 113 ? 34.796 32.164 -9.267 1.00 41.88 113 TYR A O 1
ATOM 870 N N . ASN A 1 114 ? 34.755 31.591 -7.104 1.00 41.69 114 ASN A N 1
ATOM 871 C CA . ASN A 1 114 ? 35.561 32.713 -6.624 1.00 41.69 114 ASN A CA 1
ATOM 872 C C . ASN A 1 114 ? 36.638 32.176 -5.674 1.00 41.69 114 ASN A C 1
ATOM 874 O O . ASN A 1 114 ? 36.363 31.454 -4.712 1.00 41.69 114 ASN A O 1
ATOM 878 N N . GLY A 1 115 ? 37.893 32.443 -6.038 1.00 50.47 115 GLY A N 1
ATOM 879 C CA . GLY A 1 115 ? 39.079 31.746 -5.557 1.00 50.47 115 GLY A CA 1
ATOM 880 C C . GLY A 1 115 ? 39.389 31.976 -4.082 1.00 50.47 115 GLY A C 1
ATOM 881 O O . GLY A 1 115 ? 39.923 33.014 -3.709 1.00 50.47 115 GLY A O 1
ATOM 882 N N . ARG A 1 116 ? 39.130 30.963 -3.244 1.00 46.97 116 ARG A N 1
ATOM 883 C CA . ARG A 1 116 ? 39.709 30.859 -1.892 1.00 46.97 116 ARG A CA 1
ATOM 884 C C . ARG A 1 116 ? 39.668 29.420 -1.348 1.00 46.97 116 ARG A C 1
ATOM 886 O O . ARG A 1 116 ? 39.072 29.155 -0.313 1.00 46.97 116 ARG A O 1
ATOM 893 N N . TRP A 1 117 ? 40.290 28.465 -2.049 1.00 45.75 117 TRP A N 1
ATOM 894 C CA . TRP A 1 117 ? 40.199 27.021 -1.730 1.00 45.75 117 TRP A CA 1
ATOM 895 C C . TRP A 1 117 ? 41.462 26.363 -1.137 1.00 45.75 117 TRP A C 1
ATOM 897 O O . TRP A 1 117 ? 41.529 25.138 -1.060 1.00 45.75 117 TRP A O 1
ATOM 907 N N . ASN A 1 118 ? 42.438 27.123 -0.626 1.00 42.50 118 ASN A N 1
ATOM 908 C CA . ASN A 1 118 ? 43.652 26.531 -0.027 1.00 42.50 118 ASN A CA 1
ATOM 909 C C . ASN A 1 118 ? 43.559 26.174 1.472 1.00 42.50 118 ASN A C 1
ATOM 911 O O . ASN A 1 118 ? 44.528 25.658 2.025 1.00 42.50 118 ASN A O 1
ATOM 915 N N . SER A 1 119 ? 42.411 26.375 2.133 1.00 45.47 119 SER A N 1
ATOM 916 C CA . SER A 1 119 ? 42.254 26.011 3.557 1.00 45.47 119 SER A CA 1
ATOM 917 C C . SER A 1 119 ? 41.484 24.698 3.786 1.00 45.47 119 SER A C 1
ATOM 919 O O . SER A 1 119 ? 41.799 23.939 4.699 1.00 45.47 119 SER A O 1
ATOM 921 N N . LEU A 1 120 ? 40.533 24.342 2.912 1.00 43.78 120 LEU A N 1
ATOM 922 C CA . LEU A 1 120 ? 39.637 23.197 3.149 1.00 43.78 120 LEU A CA 1
ATOM 923 C C . LEU A 1 120 ? 40.199 21.826 2.734 1.00 43.78 120 LEU A C 1
ATOM 925 O O . LEU A 1 120 ? 39.702 20.807 3.208 1.00 43.78 120 LEU A O 1
ATOM 929 N N . LYS A 1 121 ? 41.278 21.762 1.939 1.00 41.25 121 LYS A N 1
ATOM 930 C CA . LYS A 1 121 ? 41.957 20.482 1.639 1.00 41.25 121 LYS A CA 1
ATOM 931 C C . LYS A 1 121 ? 42.661 19.858 2.853 1.00 41.25 121 LYS A C 1
ATOM 933 O O . LYS A 1 121 ? 42.995 18.682 2.799 1.00 41.25 121 LYS A O 1
ATOM 938 N N . ARG A 1 122 ? 42.865 20.605 3.946 1.00 39.00 122 ARG A N 1
ATOM 939 C CA . ARG A 1 122 ? 43.556 20.108 5.150 1.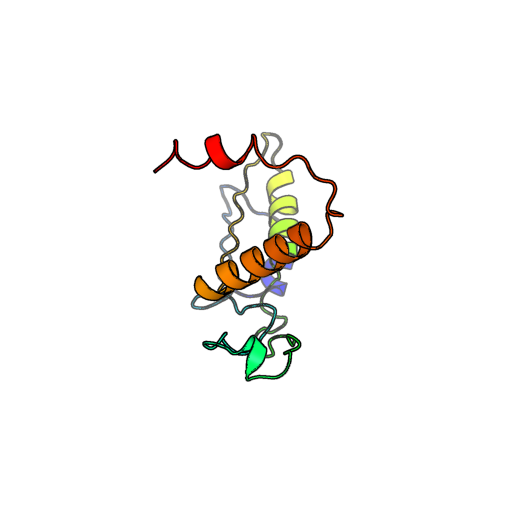00 39.00 122 ARG A CA 1
ATOM 940 C C . ARG A 1 122 ? 42.651 19.434 6.188 1.00 39.00 122 ARG A C 1
ATOM 942 O O . ARG A 1 122 ? 43.177 18.794 7.088 1.00 39.00 122 ARG A O 1
ATOM 949 N N . MET A 1 123 ? 41.323 19.529 6.072 1.00 38.78 123 MET A N 1
ATOM 950 C CA . MET A 1 123 ? 40.408 18.876 7.027 1.00 38.78 123 MET A CA 1
ATOM 951 C C . MET A 1 123 ? 39.944 17.476 6.599 1.00 38.78 123 MET A C 1
ATOM 953 O O . MET A 1 123 ? 39.516 16.702 7.449 1.00 38.78 123 MET A O 1
ATOM 957 N N . ALA A 1 124 ? 40.058 17.112 5.318 1.00 45.72 124 ALA A N 1
ATOM 958 C CA . ALA A 1 124 ? 39.547 15.833 4.811 1.00 45.72 124 ALA A CA 1
ATOM 959 C C . ALA A 1 124 ? 40.502 14.631 4.995 1.00 45.72 124 ALA A C 1
ATOM 961 O O . ALA A 1 124 ? 40.100 13.505 4.735 1.00 45.72 124 ALA A O 1
ATOM 962 N N . THR A 1 125 ? 41.739 14.834 5.461 1.00 42.69 125 THR A N 1
ATOM 963 C CA . THR A 1 125 ? 42.728 13.758 5.693 1.00 42.69 125 THR A CA 1
ATOM 964 C C . THR A 1 125 ? 42.844 13.305 7.153 1.00 42.69 125 THR A C 1
ATOM 966 O O . THR A 1 125 ? 43.705 12.489 7.461 1.00 42.69 125 THR A O 1
ATOM 969 N N . ARG A 1 126 ? 41.986 13.790 8.066 1.00 35.38 126 ARG A N 1
ATOM 970 C CA . ARG A 1 126 ? 42.010 13.398 9.494 1.00 35.38 126 ARG A CA 1
ATOM 971 C C . ARG A 1 126 ? 40.944 12.367 9.897 1.00 35.38 126 ARG A C 1
ATOM 973 O O . ARG A 1 126 ? 40.814 12.061 11.073 1.00 35.38 126 ARG A O 1
ATOM 980 N N . TRP A 1 127 ? 40.192 11.827 8.943 1.00 37.44 127 TRP A N 1
ATOM 981 C CA . TRP A 1 127 ? 39.278 10.706 9.178 1.00 37.44 127 TRP A CA 1
ATOM 982 C C . TRP A 1 127 ? 39.442 9.693 8.042 1.00 37.44 127 TRP A C 1
ATOM 984 O O . TRP A 1 127 ? 38.652 9.664 7.100 1.00 37.44 127 TRP A O 1
ATOM 994 N N . SER A 1 128 ? 40.520 8.914 8.127 1.00 40.91 128 SER A N 1
ATOM 995 C CA . SER A 1 128 ? 40.622 7.580 7.537 1.00 40.91 128 SER A CA 1
ATOM 996 C C . SER A 1 128 ? 40.955 6.589 8.637 1.00 40.91 128 SER A C 1
ATOM 998 O O . SER A 1 128 ? 41.550 7.028 9.647 1.00 40.91 128 SER A O 1
#

Secondary structure (DSSP, 8-state):
--SHHHHHT----SSSS------SSSSPPPSEE-PPP-TTTTTSS-----EE-TT--TTS--HHHHHHHHHHHHTT-TT-------------HHHHHHHHHHHHHHHHTTS---S--SSGGGTTTS--

Sequence (128 aa):
MSDAASLNAVTEANQQKPLLGLFADGNMPVRWQGPKATYHGNIDKPAVTCTPNPQRNDSVPTLAQMTDKAIELLSKNEKGFSCKLKVHQSINRITLRILVGKLARRSISTKPYNGRWNSLKRMATRWS

InterPro domains:
  IPR001952 Alkaline phosphatase [PF00245] (2-81)
  IPR017850 Alkaline-phosphatase-like, core domain superfamily [G3DSA:3.40.720.10] (1-82)
  IPR017850 Alkaline-phosphatase-like, core domain superfamily [SSF53649] (3-83)